Protein AF-A0A3C0AK21-F1 (afdb_monomer_lite)

Radius of gyration: 21.4 Å; chains: 1; bounding box: 44×41×52 Å

Foldseek 3Di:
DVCVVVVHDPLVVVLVVVLPDDLVPDPDDPVSNVSSLVVQLVVLVVVCVVPVDVVSVVSNCVSCVVVVPPDPVVVVVVVVVVVVVVVVVCVVPDDPDDDPVRVVVVVVVVVVVVVVVD

Structure (mmCIF, N/CA/C/O backbone):
data_AF-A0A3C0AK21-F1
#
_entry.id   AF-A0A3C0AK21-F1
#
loop_
_atom_site.group_PDB
_atom_site.id
_at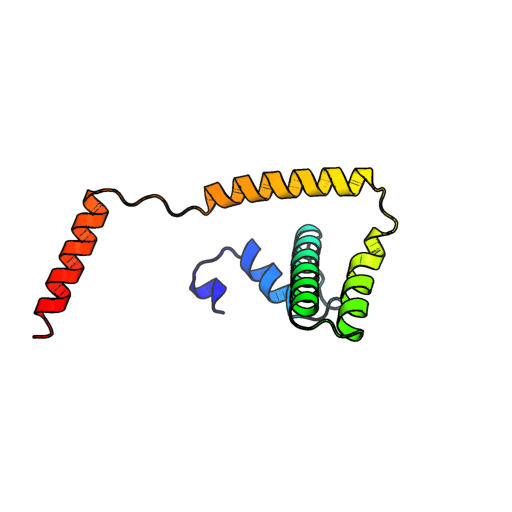om_site.type_symbol
_atom_site.label_atom_id
_atom_site.label_alt_id
_atom_site.label_comp_id
_atom_site.label_asym_id
_atom_site.label_entity_id
_atom_site.label_seq_id
_atom_site.pdbx_PDB_ins_code
_atom_site.Cartn_x
_atom_site.Cartn_y
_atom_site.Cartn_z
_atom_site.occupancy
_atom_site.B_iso_or_equiv
_atom_site.auth_seq_id
_atom_site.auth_comp_id
_atom_site.auth_asym_id
_atom_site.auth_atom_id
_atom_site.pdbx_PDB_model_num
ATOM 1 N N . ALA A 1 1 ? -18.635 -4.485 -1.452 1.00 62.31 1 ALA A N 1
ATOM 2 C CA . ALA A 1 1 ? -19.582 -5.270 -0.635 1.00 62.31 1 ALA A CA 1
ATOM 3 C C . ALA A 1 1 ? -19.053 -5.486 0.786 1.00 62.31 1 ALA A C 1
ATOM 5 O O . ALA A 1 1 ? -19.490 -4.758 1.662 1.00 62.31 1 ALA A O 1
ATOM 6 N N . VAL A 1 2 ? -18.068 -6.369 1.019 1.00 73.19 2 VAL A N 1
ATOM 7 C CA . VAL A 1 2 ? -17.603 -6.727 2.384 1.00 73.19 2 VAL A CA 1
ATOM 8 C C . VAL A 1 2 ? -17.038 -5.541 3.185 1.00 73.19 2 VAL A C 1
ATOM 10 O O . VAL A 1 2 ? -17.491 -5.271 4.292 1.00 73.19 2 VAL A O 1
ATOM 13 N N . LEU A 1 3 ? -16.118 -4.756 2.613 1.00 72.12 3 LEU A N 1
ATOM 14 C CA . LEU A 1 3 ? -15.539 -3.600 3.321 1.00 72.12 3 LEU A CA 1
ATOM 15 C C . LEU A 1 3 ? -16.582 -2.526 3.677 1.00 72.12 3 LEU A C 1
ATOM 17 O O . LEU A 1 3 ? -16.489 -1.887 4.719 1.00 72.12 3 LEU A O 1
ATOM 21 N N . GLN A 1 4 ? -17.607 -2.361 2.836 1.00 71.19 4 GLN A N 1
ATOM 22 C CA . GLN A 1 4 ? -18.714 -1.439 3.106 1.00 71.19 4 GLN A CA 1
ATOM 23 C C . GLN A 1 4 ? -19.610 -1.962 4.230 1.00 71.19 4 GLN A C 1
ATOM 25 O O . GLN A 1 4 ? -20.013 -1.182 5.084 1.00 71.19 4 GLN A O 1
ATOM 30 N N . SER A 1 5 ? -19.884 -3.273 4.270 1.00 74.56 5 SER A N 1
ATOM 31 C CA . SER A 1 5 ? -20.643 -3.876 5.374 1.00 74.56 5 SER A CA 1
ATOM 32 C C . SER A 1 5 ? -19.904 -3.827 6.711 1.00 74.56 5 SER A C 1
ATOM 34 O O . SER A 1 5 ? -20.544 -3.838 7.753 1.00 74.56 5 SER A O 1
ATOM 36 N N . TRP A 1 6 ? -18.572 -3.731 6.695 1.00 79.75 6 TRP A N 1
ATOM 37 C CA . TRP A 1 6 ? -17.750 -3.539 7.895 1.00 79.75 6 TRP A CA 1
ATOM 38 C C . TRP A 1 6 ? -17.586 -2.065 8.293 1.00 79.75 6 TRP A C 1
ATOM 40 O O . TRP A 1 6 ? -16.832 -1.757 9.209 1.00 79.75 6 TRP A O 1
ATOM 50 N N . GLY A 1 7 ? -18.273 -1.144 7.609 1.00 77.12 7 GLY A N 1
ATOM 51 C CA . GLY A 1 7 ? -18.273 0.276 7.958 1.00 77.12 7 GLY A CA 1
ATOM 52 C C . GLY A 1 7 ? -16.998 1.031 7.579 1.00 77.12 7 GLY A C 1
ATOM 53 O O . GLY A 1 7 ? -16.789 2.138 8.072 1.00 77.12 7 GLY A O 1
ATOM 54 N N . PHE A 1 8 ? -16.146 0.485 6.702 1.00 75.12 8 PHE A N 1
ATOM 55 C CA . PHE A 1 8 ? -14.953 1.213 6.266 1.00 75.12 8 PHE A CA 1
ATOM 56 C C . PHE A 1 8 ? -15.329 2.477 5.479 1.00 75.12 8 PHE A C 1
ATOM 58 O O . PHE A 1 8 ? -16.243 2.446 4.644 1.00 75.12 8 PHE A O 1
ATOM 65 N N . PRO A 1 9 ? -14.596 3.589 5.681 1.00 77.94 9 PRO A N 1
ATOM 66 C CA . PRO A 1 9 ? -14.850 4.826 4.963 1.00 77.94 9 PRO A CA 1
ATOM 67 C C . PRO A 1 9 ? -14.641 4.640 3.458 1.00 77.94 9 PRO A C 1
ATOM 69 O O . PRO A 1 9 ? -13.784 3.877 3.003 1.00 77.94 9 PRO A O 1
ATOM 72 N N . TYR A 1 10 ? -15.402 5.395 2.664 1.00 79.12 10 TYR A N 1
ATOM 73 C CA . TYR A 1 10 ? -15.354 5.319 1.201 1.00 79.12 10 TYR A CA 1
ATOM 74 C C . TYR A 1 10 ? -13.950 5.581 0.634 1.00 79.12 10 TYR A C 1
ATOM 76 O O . TYR A 1 10 ? -13.557 4.961 -0.353 1.00 79.12 10 TYR A O 1
ATOM 84 N N . SER A 1 11 ? -13.169 6.434 1.302 1.00 74.00 11 SER A N 1
ATOM 85 C CA . SER A 1 11 ? -11.766 6.713 0.978 1.00 74.00 11 SER A CA 1
ATOM 86 C C . SER A 1 11 ? -10.851 5.485 1.046 1.00 74.00 11 SER A C 1
ATOM 88 O O . SER A 1 11 ? -9.800 5.503 0.416 1.00 74.00 11 SER A O 1
ATOM 90 N N . ILE A 1 12 ? -11.243 4.423 1.760 1.00 75.50 12 ILE A N 1
ATOM 91 C CA . ILE A 1 12 ? -10.537 3.132 1.817 1.00 75.50 12 ILE A CA 1
ATOM 92 C C . ILE A 1 12 ? -11.162 2.132 0.839 1.00 75.50 12 ILE A C 1
ATOM 94 O O . ILE A 1 12 ? -10.457 1.447 0.102 1.00 75.50 12 ILE A O 1
ATOM 98 N N . VAL A 1 13 ? -12.494 2.072 0.780 1.00 80.06 13 VAL A N 1
ATOM 99 C CA . VAL A 1 13 ? -13.215 1.119 -0.080 1.00 80.06 13 VAL A CA 1
ATOM 100 C C . VAL A 1 13 ? -12.931 1.359 -1.565 1.00 80.06 13 VAL A C 1
ATOM 102 O O . VAL A 1 13 ? -12.743 0.413 -2.329 1.00 80.06 13 VAL A O 1
ATOM 105 N N . GLN A 1 14 ? -12.925 2.618 -1.993 1.00 82.88 14 GLN A N 1
ATOM 106 C CA . GLN A 1 14 ? -12.862 2.986 -3.404 1.00 82.88 14 GLN A CA 1
ATOM 107 C C . GLN A 1 14 ? -11.503 2.646 -4.059 1.00 82.88 14 GLN A C 1
ATOM 109 O O . GLN A 1 14 ? -11.524 2.039 -5.134 1.00 82.88 14 GLN A O 1
ATOM 114 N N . PRO A 1 15 ? -10.338 2.921 -3.435 1.00 80.81 15 PRO A N 1
ATOM 115 C CA . PRO A 1 15 ? -9.046 2.439 -3.926 1.00 80.81 15 PRO A CA 1
ATOM 116 C C . PRO A 1 15 ? -8.965 0.910 -4.010 1.00 80.81 15 PRO A C 1
ATOM 118 O O . PRO A 1 15 ? -8.484 0.373 -5.007 1.00 80.81 15 PRO A O 1
ATOM 121 N N . VAL A 1 16 ? -9.489 0.194 -3.006 1.00 81.94 16 VAL A N 1
ATOM 122 C CA . VAL A 1 16 ? -9.524 -1.279 -3.010 1.00 81.94 16 VAL A CA 1
ATOM 123 C C . VAL A 1 16 ? -10.421 -1.806 -4.128 1.00 81.94 16 VAL A C 1
ATOM 125 O O . VAL A 1 16 ? -10.072 -2.757 -4.808 1.00 81.94 16 VAL A O 1
ATOM 128 N N . TYR A 1 17 ? -11.545 -1.176 -4.429 1.00 82.44 17 TYR A N 1
ATOM 129 C CA . TYR A 1 17 ? -12.315 -1.591 -5.600 1.00 82.44 17 TYR A CA 1
ATOM 130 C C . TYR A 1 17 ? -11.568 -1.313 -6.916 1.00 82.44 17 TYR A C 1
ATOM 132 O O . TYR A 1 17 ? -11.558 -2.136 -7.830 1.00 82.44 17 TYR A O 1
ATOM 140 N N . ALA A 1 18 ? -10.915 -0.155 -7.008 1.00 84.25 18 ALA A N 1
ATOM 141 C CA . ALA A 1 18 ? -10.204 0.268 -8.205 1.00 84.25 18 ALA A CA 1
ATOM 142 C C . ALA A 1 18 ? -8.974 -0.595 -8.534 1.00 84.25 18 ALA A C 1
ATOM 144 O O . ALA A 1 18 ? -8.672 -0.769 -9.714 1.00 84.25 18 ALA A O 1
ATOM 145 N N . HIS A 1 19 ? -8.268 -1.159 -7.546 1.00 83.81 19 HIS A N 1
ATOM 146 C CA . HIS A 1 19 ? -7.043 -1.914 -7.844 1.00 83.81 19 HIS A CA 1
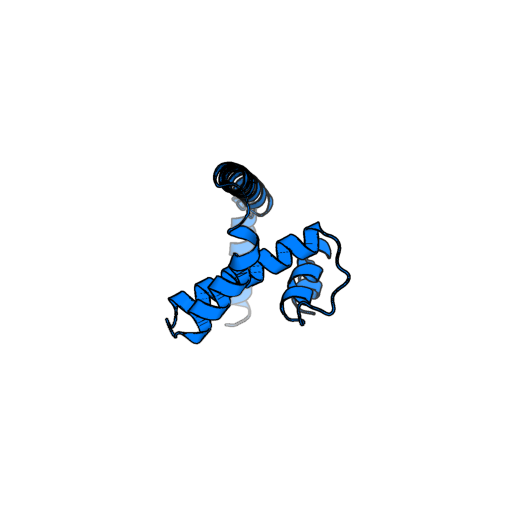ATOM 147 C C . HIS A 1 19 ? -7.277 -3.201 -8.625 1.00 83.81 19 HIS A C 1
ATOM 149 O O . HIS A 1 19 ? -6.436 -3.526 -9.461 1.00 83.81 19 HIS A O 1
ATOM 155 N N . HIS A 1 20 ? -8.437 -3.834 -8.446 1.00 81.81 20 HIS A N 1
ATOM 156 C CA . HIS A 1 20 ? -8.849 -5.035 -9.172 1.00 81.81 20 HIS A CA 1
ATOM 157 C C . HIS A 1 20 ? -9.366 -4.768 -10.598 1.00 81.81 20 HIS A C 1
ATOM 159 O O . HIS A 1 20 ? -9.650 -5.714 -11.327 1.00 81.81 20 HIS A O 1
ATOM 165 N N . ARG A 1 21 ? -9.541 -3.503 -11.005 1.00 80.25 21 ARG A N 1
ATOM 166 C CA . ARG A 1 21 ? -10.025 -3.126 -12.348 1.00 80.25 21 ARG A CA 1
ATOM 167 C C . ARG A 1 21 ? -8.873 -2.700 -13.252 1.00 80.25 21 ARG A C 1
ATOM 169 O O . ARG A 1 21 ? -7.855 -2.235 -12.758 1.00 80.25 21 ARG A O 1
ATOM 176 N N . ASP A 1 22 ? -9.020 -2.791 -14.570 1.00 67.50 22 ASP A N 1
ATOM 177 C CA . ASP A 1 22 ? -7.938 -2.420 -15.490 1.00 67.50 22 ASP A CA 1
ATOM 178 C C . ASP A 1 22 ? -7.486 -0.956 -15.344 1.00 67.50 22 ASP A C 1
ATOM 180 O O . ASP A 1 22 ? -8.279 -0.033 -15.154 1.00 67.50 22 ASP A O 1
ATOM 184 N N . ALA A 1 23 ? -6.166 -0.744 -15.416 1.00 62.22 23 ALA A N 1
ATOM 185 C CA . ALA A 1 23 ? -5.512 0.538 -15.131 1.00 62.22 23 ALA A CA 1
ATOM 186 C C . ALA A 1 23 ? -5.928 1.684 -16.068 1.00 62.22 23 ALA A C 1
ATOM 188 O O . ALA A 1 23 ? -5.821 2.846 -15.683 1.00 62.22 23 ALA A O 1
ATOM 189 N N . ASN A 1 24 ? -6.397 1.351 -17.271 1.00 60.81 24 ASN A N 1
ATOM 190 C CA . ASN A 1 24 ? -6.704 2.311 -18.330 1.00 60.81 24 ASN A CA 1
ATOM 191 C C . ASN A 1 24 ? -8.116 2.907 -18.228 1.00 60.81 24 ASN A C 1
ATOM 193 O O . ASN A 1 24 ? -8.435 3.820 -18.979 1.00 60.81 24 ASN A O 1
ATOM 197 N N . ASP A 1 25 ? -8.950 2.412 -17.308 1.00 60.25 25 ASP A N 1
ATOM 198 C CA . ASP A 1 25 ? -10.407 2.608 -17.358 1.00 60.25 25 ASP A CA 1
ATOM 199 C C . ASP A 1 25 ? -10.961 3.425 -16.175 1.00 60.25 25 ASP A C 1
ATOM 201 O O . ASP A 1 25 ? -12.139 3.364 -15.816 1.00 60.25 25 ASP A O 1
ATOM 205 N N . LEU A 1 26 ? -10.086 4.169 -15.498 1.00 64.50 26 LEU A N 1
ATOM 206 C CA . LEU A 1 26 ? -10.360 4.730 -14.181 1.00 64.50 26 LEU A CA 1
ATOM 207 C C . LEU A 1 26 ? -9.971 6.214 -14.106 1.00 64.50 26 LEU A C 1
ATOM 209 O O . LEU A 1 26 ? -8.843 6.567 -13.767 1.00 64.50 26 LEU A O 1
ATOM 213 N N . ASN A 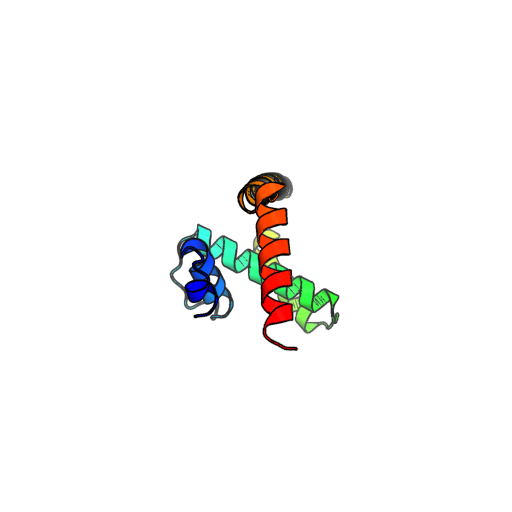1 27 ? -10.951 7.094 -14.351 1.00 75.94 27 ASN A N 1
ATOM 214 C CA . ASN A 1 27 ? -10.873 8.532 -14.053 1.00 75.94 27 ASN A CA 1
ATOM 215 C C . ASN A 1 27 ? -10.913 8.768 -12.534 1.00 75.94 27 ASN A C 1
ATOM 217 O O . ASN A 1 27 ? -11.937 9.151 -11.967 1.00 75.94 27 ASN A O 1
ATOM 221 N N . LEU A 1 28 ? -9.803 8.484 -11.857 1.00 77.38 28 LEU A N 1
ATOM 222 C CA . LEU A 1 28 ? -9.684 8.603 -10.404 1.00 77.38 28 LEU A CA 1
ATOM 223 C C . LEU A 1 28 ? -8.977 9.893 -9.989 1.00 77.38 28 LEU A C 1
ATOM 225 O O . LEU A 1 28 ? -8.106 10.366 -10.718 1.00 77.38 28 LEU A O 1
ATOM 229 N N . PRO A 1 29 ? -9.264 10.429 -8.791 1.00 81.50 29 PRO A N 1
ATOM 230 C CA . PRO A 1 29 ? -8.446 11.482 -8.197 1.00 81.50 29 PRO A CA 1
ATOM 231 C C . PRO A 1 29 ? -6.972 11.060 -8.083 1.00 81.50 29 PRO A C 1
ATOM 233 O O . PRO A 1 29 ? -6.682 9.898 -7.800 1.00 81.50 29 PRO A O 1
ATOM 236 N N . ILE A 1 30 ? -6.037 12.003 -8.242 1.00 78.06 30 ILE A N 1
ATOM 237 C CA . ILE A 1 30 ? -4.580 11.744 -8.268 1.00 78.06 30 ILE A CA 1
ATOM 238 C C . ILE A 1 30 ? -4.108 10.945 -7.039 1.00 78.06 30 ILE A C 1
ATOM 240 O O . ILE A 1 30 ? -3.355 9.983 -7.177 1.00 78.06 30 ILE A O 1
ATOM 244 N N . MET A 1 31 ? -4.593 11.292 -5.843 1.00 74.81 31 MET A N 1
ATOM 245 C CA . MET A 1 31 ? -4.265 10.569 -4.604 1.00 74.81 31 MET A CA 1
ATOM 246 C C . MET A 1 31 ? -4.716 9.104 -4.643 1.00 74.81 31 MET A C 1
ATOM 248 O O . MET A 1 31 ? -3.952 8.207 -4.292 1.00 74.81 31 MET A O 1
ATOM 252 N N . THR A 1 32 ? -5.930 8.845 -5.132 1.00 79.19 32 THR A N 1
ATOM 253 C CA . THR A 1 32 ? -6.447 7.485 -5.310 1.00 79.19 32 THR A CA 1
ATOM 254 C C . THR A 1 32 ? -5.613 6.710 -6.326 1.00 79.19 32 THR A C 1
ATOM 256 O O . THR A 1 32 ? -5.313 5.541 -6.097 1.00 79.19 32 THR A O 1
ATOM 259 N N . GLN A 1 33 ? -5.207 7.343 -7.431 1.00 77.69 33 GLN A N 1
ATOM 260 C CA . GLN A 1 33 ? -4.332 6.702 -8.416 1.00 77.69 33 GLN A CA 1
ATOM 261 C C . GLN A 1 33 ? -3.003 6.276 -7.782 1.00 77.69 33 GLN A C 1
ATOM 263 O O . GLN A 1 33 ? -2.555 5.154 -8.009 1.00 77.69 33 GLN A O 1
ATOM 268 N N . GLY A 1 34 ? -2.403 7.142 -6.958 1.00 76.25 34 GLY A N 1
ATOM 269 C CA . GLY A 1 34 ? -1.186 6.831 -6.208 1.00 76.25 34 GLY A CA 1
ATOM 270 C C . GLY A 1 34 ? -1.365 5.625 -5.284 1.00 76.25 34 GLY A C 1
ATOM 271 O O . GLY A 1 34 ? -0.582 4.681 -5.349 1.00 76.25 34 GLY A O 1
ATOM 272 N N . LEU A 1 35 ? -2.440 5.604 -4.494 1.00 80.50 35 LEU A N 1
ATOM 273 C CA . LEU A 1 35 ? -2.742 4.494 -3.587 1.00 80.50 35 LEU A CA 1
ATOM 274 C C . LEU A 1 35 ? -2.979 3.170 -4.336 1.00 80.50 35 LEU A C 1
ATOM 276 O O . LEU A 1 35 ? -2.406 2.147 -3.971 1.00 80.50 35 LEU A O 1
ATOM 280 N N . VAL A 1 36 ? -3.752 3.189 -5.426 1.00 83.69 36 VAL A N 1
ATOM 281 C CA . VAL A 1 36 ? -3.986 2.007 -6.275 1.00 83.69 36 VAL A CA 1
ATOM 282 C C . VAL A 1 36 ? -2.679 1.470 -6.862 1.00 83.69 36 VAL A C 1
ATOM 284 O O . VAL A 1 36 ? -2.470 0.257 -6.895 1.00 83.69 36 VAL A O 1
ATOM 287 N N . ARG A 1 37 ? -1.779 2.358 -7.300 1.00 77.75 37 ARG A N 1
ATOM 288 C CA . ARG A 1 37 ? -0.451 1.973 -7.800 1.00 77.75 37 ARG A CA 1
ATOM 289 C C . ARG A 1 37 ? 0.386 1.306 -6.707 1.00 77.75 37 ARG A C 1
ATOM 291 O O . ARG A 1 37 ? 0.945 0.246 -6.972 1.00 77.75 37 ARG A O 1
ATOM 298 N N . CYS A 1 38 ? 0.425 1.862 -5.493 1.00 79.88 38 CYS A N 1
ATOM 299 C CA . CYS A 1 38 ? 1.146 1.258 -4.365 1.00 79.88 38 CYS A CA 1
ATOM 300 C C . CYS A 1 38 ? 0.656 -0.162 -4.059 1.00 79.88 38 CYS A C 1
ATOM 302 O O . CYS A 1 38 ? 1.474 -1.067 -3.912 1.00 79.88 38 CYS A O 1
ATOM 304 N N . MET A 1 39 ? -0.663 -0.374 -4.020 1.00 82.88 39 MET A N 1
ATOM 305 C CA . MET A 1 39 ? -1.232 -1.701 -3.754 1.00 82.88 39 MET A CA 1
ATOM 306 C C . MET A 1 39 ? -0.840 -2.717 -4.833 1.00 82.88 39 MET A C 1
ATOM 308 O O . MET A 1 39 ? -0.436 -3.825 -4.502 1.00 82.88 39 MET A O 1
ATOM 312 N N . ARG A 1 40 ? -0.851 -2.321 -6.112 1.00 83.00 40 ARG A N 1
ATOM 313 C CA . ARG A 1 40 ? -0.432 -3.192 -7.226 1.00 83.00 40 ARG A CA 1
ATOM 314 C C . ARG A 1 40 ? 1.056 -3.525 -7.215 1.00 83.00 40 ARG A C 1
ATOM 316 O O . ARG A 1 40 ? 1.431 -4.634 -7.576 1.00 83.00 40 ARG A O 1
ATOM 323 N N . VAL A 1 41 ? 1.909 -2.569 -6.843 1.00 79.50 41 VAL A N 1
ATOM 324 C CA . VAL A 1 41 ? 3.353 -2.815 -6.687 1.00 79.50 41 VAL A CA 1
ATOM 325 C C . VAL A 1 41 ? 3.599 -3.795 -5.545 1.00 79.50 41 VAL A C 1
ATOM 327 O O . VAL A 1 41 ? 4.369 -4.735 -5.723 1.00 79.50 41 VAL A O 1
ATOM 330 N N . ALA A 1 42 ? 2.934 -3.603 -4.401 1.00 77.06 42 ALA A N 1
ATOM 331 C CA . ALA A 1 42 ? 3.049 -4.497 -3.252 1.00 77.06 42 ALA A CA 1
ATOM 332 C C . ALA A 1 42 ? 2.572 -5.920 -3.581 1.00 77.06 42 ALA A C 1
ATOM 334 O O . ALA A 1 42 ? 3.272 -6.877 -3.267 1.00 77.06 42 ALA A O 1
ATOM 335 N N . GLU A 1 43 ? 1.434 -6.051 -4.267 1.00 81.56 43 GLU A N 1
ATOM 336 C CA . GLU A 1 43 ? 0.896 -7.331 -4.743 1.00 81.56 43 GLU A CA 1
ATOM 337 C C . GLU A 1 43 ? 1.871 -8.023 -5.704 1.00 81.56 43 GLU A C 1
ATOM 339 O O . GLU A 1 43 ? 2.291 -9.147 -5.446 1.00 81.56 43 GLU A O 1
ATOM 344 N N . ALA A 1 44 ? 2.333 -7.330 -6.751 1.00 74.94 44 ALA A N 1
ATOM 345 C CA . ALA A 1 44 ? 3.279 -7.900 -7.712 1.00 74.94 44 ALA A CA 1
ATOM 346 C C . ALA A 1 44 ? 4.615 -8.305 -7.062 1.00 74.94 44 ALA A C 1
ATOM 348 O O . ALA A 1 44 ? 5.230 -9.295 -7.463 1.00 74.94 44 ALA A O 1
ATOM 349 N N . PHE A 1 45 ? 5.076 -7.550 -6.060 1.00 72.00 45 PHE A N 1
ATOM 350 C CA . PHE A 1 45 ? 6.274 -7.886 -5.296 1.00 72.00 45 PHE A CA 1
ATOM 351 C C . PHE A 1 45 ? 6.060 -9.126 -4.420 1.00 72.00 45 PHE A C 1
ATOM 353 O O . PHE A 1 45 ? 6.888 -10.034 -4.460 1.00 72.00 45 PHE A O 1
ATOM 360 N N . ALA A 1 46 ? 4.943 -9.201 -3.690 1.00 73.00 46 ALA A N 1
ATOM 361 C CA . ALA A 1 46 ? 4.586 -10.367 -2.886 1.00 73.00 46 ALA A CA 1
ATOM 362 C C . ALA A 1 46 ? 4.465 -11.630 -3.755 1.00 73.00 46 ALA A C 1
ATOM 364 O O . ALA A 1 46 ? 5.094 -12.644 -3.462 1.00 73.00 46 ALA A O 1
ATOM 365 N N . GLU A 1 47 ? 3.773 -11.543 -4.896 1.00 74.38 47 GLU A N 1
ATOM 366 C CA . GLU A 1 47 ? 3.671 -12.648 -5.852 1.00 74.38 47 GLU A CA 1
ATOM 367 C C . GLU A 1 47 ? 5.043 -13.083 -6.388 1.00 74.38 47 GLU A C 1
ATOM 369 O O . GLU A 1 47 ? 5.295 -14.276 -6.571 1.00 74.38 47 GLU A O 1
ATOM 374 N N . MET A 1 48 ? 5.947 -12.140 -6.672 1.00 72.50 48 MET A N 1
ATOM 375 C CA . MET A 1 48 ? 7.308 -12.456 -7.111 1.00 72.50 48 MET A CA 1
ATOM 376 C C . MET A 1 48 ? 8.111 -13.171 -6.012 1.00 72.50 48 MET A C 1
ATOM 378 O O . MET A 1 48 ? 8.870 -14.086 -6.329 1.00 72.50 48 MET A O 1
ATOM 382 N N . CYS A 1 49 ? 7.949 -12.773 -4.746 1.00 72.75 49 CYS A N 1
ATOM 383 C CA . CYS A 1 49 ? 8.580 -13.431 -3.602 1.00 72.75 49 CYS A CA 1
ATOM 384 C C . CYS A 1 49 ? 8.066 -14.862 -3.400 1.00 72.75 49 CYS A C 1
ATOM 386 O O . CYS A 1 49 ? 8.872 -15.757 -3.151 1.00 72.75 49 CYS A O 1
ATOM 388 N N . ASP A 1 50 ? 6.759 -15.085 -3.556 1.00 74.44 50 ASP A N 1
ATOM 389 C CA . ASP A 1 50 ? 6.146 -16.402 -3.363 1.00 74.44 50 ASP A CA 1
ATOM 390 C C . ASP A 1 50 ? 6.508 -17.388 -4.481 1.00 74.44 50 ASP A C 1
ATOM 392 O O . ASP A 1 50 ? 6.747 -18.568 -4.219 1.00 74.44 50 ASP A O 1
ATOM 396 N N . GLN A 1 51 ? 6.567 -16.930 -5.741 1.00 68.81 51 GLN A N 1
ATOM 397 C CA . GLN A 1 51 ? 7.105 -17.734 -6.846 1.00 68.81 51 GLN A CA 1
ATOM 398 C C . GLN A 1 51 ? 7.875 -16.850 -7.841 1.00 68.81 51 GLN A C 1
ATOM 400 O O . GLN A 1 51 ? 7.260 -16.134 -8.639 1.00 68.81 51 GLN A O 1
ATOM 405 N N . PRO A 1 52 ? 9.216 -16.922 -7.866 1.00 66.75 52 PRO A N 1
ATOM 406 C CA . PRO A 1 52 ? 10.037 -16.091 -8.737 1.00 66.75 52 PRO A CA 1
ATOM 407 C C . PRO A 1 52 ? 10.033 -16.636 -10.173 1.00 66.75 52 PRO A C 1
ATOM 409 O O . PRO A 1 52 ? 10.949 -17.334 -10.604 1.00 66.75 52 PRO A O 1
ATOM 412 N N . VAL A 1 53 ? 8.979 -16.326 -10.929 1.00 76.50 53 VAL A N 1
ATOM 413 C CA . VAL A 1 53 ? 8.856 -16.634 -12.365 1.00 76.50 53 VAL A CA 1
ATOM 414 C C . VAL A 1 53 ? 9.154 -15.383 -13.211 1.00 76.50 53 VAL A C 1
ATOM 416 O O . VAL A 1 53 ? 8.741 -14.284 -12.825 1.00 76.50 53 VAL A O 1
ATOM 419 N N . PRO A 1 54 ? 9.820 -15.500 -14.381 1.00 73.50 54 PRO A N 1
ATOM 420 C CA . PRO A 1 54 ? 10.256 -14.350 -15.189 1.00 73.50 54 PRO A CA 1
ATOM 421 C C . PRO A 1 54 ? 9.150 -13.345 -15.543 1.00 73.50 54 PRO A C 1
ATOM 423 O O . PRO A 1 54 ? 9.393 -12.142 -15.617 1.00 73.50 54 PRO A O 1
ATOM 426 N N . GLN A 1 55 ? 7.916 -13.820 -15.719 1.00 72.50 55 GLN A N 1
ATOM 427 C CA . GLN A 1 55 ? 6.751 -12.989 -16.021 1.00 72.50 55 GLN A CA 1
ATOM 428 C C . GLN A 1 55 ? 6.405 -12.030 -14.868 1.00 72.50 55 GLN A C 1
ATOM 430 O O . GLN A 1 55 ? 5.988 -10.899 -15.114 1.00 72.50 55 GLN A O 1
ATOM 435 N N . ARG A 1 56 ? 6.619 -12.445 -13.612 1.00 69.56 56 ARG A N 1
ATOM 436 C CA . ARG A 1 56 ? 6.357 -11.613 -12.425 1.00 69.56 56 ARG A CA 1
ATOM 437 C C . ARG A 1 56 ? 7.430 -10.545 -12.244 1.00 69.56 56 ARG 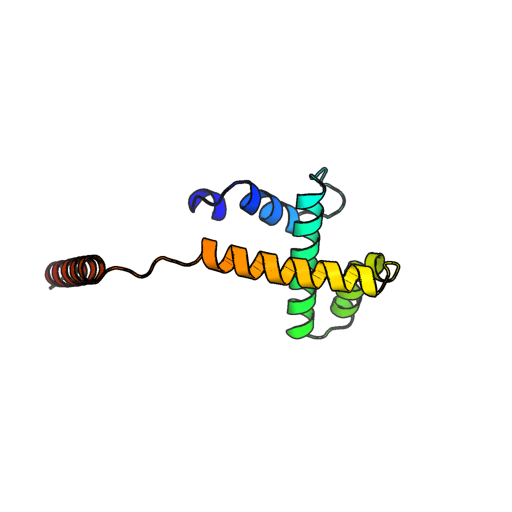A C 1
ATOM 439 O O . ARG A 1 56 ? 7.106 -9.392 -11.981 1.00 69.56 56 ARG A O 1
ATOM 446 N N . ILE A 1 57 ? 8.689 -10.891 -12.519 1.00 71.81 57 ILE A N 1
ATOM 447 C CA . ILE A 1 57 ? 9.799 -9.925 -12.563 1.00 71.81 57 ILE A CA 1
ATOM 448 C C . ILE A 1 57 ? 9.518 -8.842 -13.616 1.00 71.81 57 ILE A C 1
ATOM 450 O O . ILE A 1 57 ? 9.665 -7.650 -13.344 1.00 71.81 57 ILE A O 1
ATOM 454 N N . LEU A 1 58 ? 9.051 -9.238 -14.808 1.00 73.75 58 LEU A N 1
ATOM 455 C CA . LEU A 1 58 ? 8.645 -8.299 -15.857 1.00 73.75 58 LEU A CA 1
ATOM 456 C C . LEU A 1 58 ? 7.535 -7.359 -15.366 1.00 73.75 58 LEU A C 1
ATOM 458 O O . LEU A 1 58 ? 7.604 -6.153 -15.603 1.00 73.75 58 LEU A O 1
ATOM 462 N N . ARG A 1 59 ? 6.532 -7.894 -14.660 1.00 70.94 59 ARG A N 1
ATOM 463 C CA . ARG A 1 59 ? 5.412 -7.108 -14.138 1.00 70.94 59 ARG A CA 1
ATOM 464 C C . ARG A 1 59 ? 5.861 -6.066 -13.115 1.00 70.94 59 ARG A C 1
ATOM 466 O O . ARG A 1 59 ? 5.458 -4.910 -13.225 1.00 70.94 59 ARG A O 1
ATOM 473 N N . VAL A 1 60 ? 6.727 -6.445 -12.175 1.00 71.25 60 VAL A N 1
ATOM 474 C CA . VAL A 1 60 ? 7.329 -5.518 -11.203 1.00 71.25 60 VAL A CA 1
ATOM 475 C C . VAL A 1 60 ? 8.119 -4.422 -11.923 1.00 71.25 60 VAL A C 1
ATOM 477 O O . VAL A 1 60 ? 7.902 -3.239 -11.668 1.00 71.25 60 VAL A O 1
ATOM 480 N N . ASN A 1 61 ? 8.963 -4.782 -12.892 1.00 70.06 61 ASN A N 1
ATOM 481 C CA . ASN A 1 61 ? 9.754 -3.808 -13.651 1.00 70.06 61 ASN A CA 1
ATOM 482 C C . ASN A 1 61 ? 8.887 -2.835 -14.466 1.00 70.06 61 ASN A C 1
ATOM 484 O O . ASN A 1 61 ? 9.207 -1.653 -14.539 1.00 70.06 61 ASN A O 1
ATOM 488 N N . GLN A 1 62 ? 7.773 -3.294 -15.044 1.00 75.69 62 GLN A N 1
ATOM 489 C CA . GLN A 1 62 ? 6.816 -2.419 -15.733 1.00 75.69 62 GLN A CA 1
ATOM 490 C C . GLN A 1 62 ? 6.170 -1.408 -14.782 1.00 75.69 62 GLN A C 1
ATOM 492 O O . GLN A 1 62 ? 6.006 -0.249 -15.149 1.00 75.69 62 GLN A O 1
ATOM 497 N N . LEU A 1 63 ? 5.822 -1.829 -13.563 1.00 70.25 63 LEU A N 1
ATOM 498 C CA . LEU A 1 63 ? 5.240 -0.936 -12.557 1.00 70.25 63 LEU A CA 1
ATOM 499 C C . LEU A 1 63 ? 6.255 0.097 -12.043 1.00 70.25 63 LEU A C 1
ATOM 501 O O . LEU A 1 63 ? 5.878 1.218 -11.708 1.00 70.25 63 LEU A O 1
ATOM 505 N N . LEU A 1 64 ? 7.541 -0.261 -12.008 1.00 68.94 64 LEU A N 1
ATOM 506 C CA . LEU A 1 64 ? 8.628 0.619 -11.571 1.00 68.94 64 LEU A CA 1
ATOM 507 C C . LEU A 1 64 ? 9.198 1.502 -12.693 1.00 68.94 64 LEU A C 1
ATOM 509 O O . LEU A 1 64 ? 9.909 2.463 -12.398 1.00 68.94 64 LEU A O 1
ATOM 513 N N . ALA A 1 65 ? 8.868 1.224 -13.958 1.00 72.06 65 ALA A N 1
ATOM 514 C CA . ALA A 1 65 ? 9.460 1.875 -15.127 1.00 72.06 65 ALA A CA 1
ATOM 515 C C . ALA A 1 65 ? 9.350 3.412 -15.104 1.00 72.06 65 ALA A C 1
ATOM 517 O O . ALA A 1 65 ? 10.301 4.107 -15.462 1.00 72.06 65 ALA A O 1
ATOM 518 N N . GLU A 1 66 ? 8.223 3.944 -14.622 1.00 61.72 66 GLU A N 1
ATOM 519 C CA . GLU A 1 66 ? 7.967 5.390 -14.508 1.00 61.72 66 GLU A CA 1
ATOM 520 C C . GLU A 1 66 ? 8.833 6.082 -13.436 1.00 61.72 66 GLU A C 1
ATOM 522 O O . GLU A 1 66 ? 9.008 7.300 -13.464 1.00 61.72 66 GLU A O 1
ATOM 527 N N . TYR A 1 67 ? 9.393 5.323 -12.491 1.00 61.25 67 TYR A N 1
ATOM 528 C CA . TYR A 1 67 ? 10.169 5.850 -11.366 1.00 61.25 67 TYR A CA 1
ATOM 529 C C . TYR A 1 67 ? 11.676 5.833 -11.613 1.00 61.25 67 TYR A C 1
ATOM 531 O O . TYR A 1 67 ? 12.397 6.557 -10.930 1.00 61.25 67 TYR A O 1
ATOM 539 N N . TYR A 1 68 ? 12.162 5.095 -12.618 1.00 59.66 68 TYR A N 1
ATOM 540 C CA . TYR A 1 68 ? 13.584 5.113 -12.984 1.00 59.66 68 TYR A CA 1
ATOM 541 C C . TYR A 1 68 ? 14.074 6.496 -13.435 1.00 59.66 68 TYR A C 1
ATOM 543 O O . TYR A 1 68 ? 15.273 6.757 -13.394 1.00 59.66 68 TYR A O 1
ATOM 551 N N . GLN A 1 69 ? 13.161 7.383 -13.843 1.00 55.91 69 GLN A N 1
ATOM 552 C CA . GLN A 1 69 ? 13.478 8.755 -14.246 1.00 55.91 69 GLN A CA 1
ATOM 553 C C . GLN A 1 69 ? 13.386 9.782 -13.105 1.00 55.91 69 GLN A C 1
ATOM 555 O O . GLN A 1 69 ? 13.810 10.920 -13.294 1.00 55.91 69 GLN A O 1
ATOM 560 N N . LYS A 1 70 ? 12.856 9.419 -11.926 1.00 57.44 70 LYS A N 1
ATOM 561 C CA . LYS A 1 70 ? 12.774 10.335 -10.777 1.00 57.44 70 LYS A CA 1
ATOM 562 C C . LYS A 1 70 ? 14.070 10.315 -9.972 1.00 57.44 70 LYS A C 1
ATOM 564 O O . LYS A 1 70 ? 14.680 9.266 -9.773 1.00 57.44 70 LYS A O 1
ATOM 569 N N . GLY A 1 71 ? 14.505 11.489 -9.515 1.00 62.28 71 GLY A N 1
ATOM 570 C CA . GLY A 1 71 ? 15.773 11.645 -8.810 1.00 62.28 71 GLY A CA 1
ATOM 571 C C . GLY A 1 71 ? 15.834 10.796 -7.537 1.00 62.28 71 GLY A C 1
ATOM 572 O O . GLY A 1 71 ? 14.879 10.729 -6.766 1.00 62.28 71 GLY A O 1
ATOM 573 N N . ARG A 1 72 ? 16.994 10.177 -7.286 1.00 57.66 72 ARG A N 1
ATOM 574 C CA . ARG A 1 72 ? 17.246 9.304 -6.121 1.00 57.66 72 ARG A CA 1
ATOM 575 C C . ARG A 1 72 ? 16.904 9.973 -4.778 1.00 57.66 72 ARG A C 1
ATOM 577 O O . ARG A 1 72 ? 16.431 9.295 -3.874 1.00 57.66 72 ARG A O 1
ATOM 584 N N . MET A 1 73 ? 17.121 11.289 -4.668 1.00 57.84 73 MET A N 1
ATOM 585 C CA . MET A 1 73 ? 16.810 12.076 -3.465 1.00 57.84 73 MET A CA 1
ATOM 586 C C . MET A 1 73 ? 15.308 12.336 -3.287 1.00 57.84 73 MET A C 1
ATOM 588 O O . MET A 1 73 ? 14.810 12.224 -2.173 1.00 57.84 73 MET A O 1
ATOM 592 N N . GLU A 1 74 ? 14.572 12.616 -4.366 1.00 65.50 74 GLU A N 1
ATOM 593 C CA . GLU A 1 74 ? 13.120 12.852 -4.303 1.00 65.50 74 GLU A CA 1
ATOM 594 C C . GLU A 1 74 ? 12.372 11.581 -3.892 1.00 65.50 74 GLU A C 1
ATOM 596 O O . GLU A 1 74 ? 11.431 11.630 -3.106 1.00 65.50 74 GLU A O 1
ATOM 601 N N . ALA A 1 75 ? 12.820 10.419 -4.377 1.00 64.44 75 ALA A N 1
ATOM 602 C CA . ALA A 1 75 ? 12.256 9.139 -3.966 1.00 64.44 75 ALA A CA 1
ATOM 603 C C . ALA A 1 75 ? 12.499 8.860 -2.472 1.00 64.44 75 ALA A C 1
ATOM 605 O O . ALA A 1 75 ? 11.592 8.402 -1.781 1.00 64.44 75 ALA A O 1
ATOM 606 N N . GLN A 1 76 ? 13.702 9.151 -1.967 1.00 65.38 76 GLN A N 1
ATOM 607 C CA . GLN A 1 76 ? 14.068 8.905 -0.570 1.00 65.38 76 GLN A CA 1
ATOM 608 C C . GLN A 1 76 ? 13.215 9.723 0.412 1.00 65.38 76 GLN A C 1
ATOM 610 O O . GLN A 1 76 ? 12.722 9.166 1.391 1.00 65.38 76 GLN A O 1
ATOM 615 N N . ASP A 1 77 ? 13.012 11.011 0.140 1.00 68.62 77 ASP A N 1
ATOM 616 C CA . ASP A 1 77 ? 12.208 11.898 0.993 1.00 68.62 77 ASP A CA 1
ATOM 617 C C . ASP A 1 77 ? 10.726 11.484 1.026 1.00 68.62 77 ASP A C 1
ATOM 619 O O . ASP A 1 77 ? 10.092 11.403 2.084 1.00 68.62 77 ASP A O 1
ATOM 623 N N . VAL A 1 78 ? 10.194 11.088 -0.135 1.00 66.38 78 VAL A N 1
ATOM 624 C CA . VAL A 1 78 ? 8.843 10.522 -0.250 1.00 66.38 78 VAL A CA 1
ATOM 625 C C . VAL A 1 78 ? 8.710 9.227 0.560 1.00 66.38 78 VAL A C 1
ATOM 627 O O . VAL A 1 78 ? 7.698 9.039 1.237 1.00 66.38 78 VAL A O 1
ATOM 630 N N . PHE A 1 79 ? 9.721 8.349 0.549 1.00 65.50 79 PHE A N 1
ATOM 631 C CA . PHE A 1 79 ? 9.706 7.122 1.354 1.00 65.50 79 PHE A CA 1
ATOM 632 C C . PHE A 1 79 ? 9.727 7.403 2.858 1.00 65.50 79 PHE A C 1
ATOM 634 O O . PHE A 1 79 ? 8.952 6.793 3.595 1.00 65.50 79 PHE A O 1
ATOM 641 N N . LEU A 1 80 ? 10.565 8.334 3.321 1.00 71.00 80 LEU A N 1
ATOM 642 C CA . LEU A 1 80 ? 10.612 8.713 4.737 1.00 71.00 80 LEU A CA 1
ATOM 643 C C . LEU A 1 80 ? 9.275 9.304 5.201 1.00 71.00 80 LEU A C 1
ATOM 645 O O . LEU A 1 80 ? 8.748 8.897 6.237 1.00 71.00 80 LEU A O 1
ATOM 649 N N . THR A 1 81 ? 8.679 10.170 4.382 1.00 71.00 81 THR A N 1
ATOM 650 C CA . THR A 1 81 ? 7.350 10.740 4.640 1.00 71.00 81 THR A CA 1
ATOM 651 C C . THR A 1 81 ? 6.280 9.649 4.717 1.00 71.00 81 THR A C 1
ATOM 653 O O . THR A 1 81 ? 5.432 9.660 5.610 1.00 71.00 81 THR A O 1
ATOM 656 N N . ALA A 1 82 ? 6.314 8.668 3.811 1.00 69.12 82 ALA A N 1
ATOM 657 C CA . ALA A 1 82 ? 5.369 7.554 3.817 1.00 69.12 82 ALA A CA 1
ATOM 658 C C . ALA A 1 82 ? 5.496 6.681 5.079 1.00 69.12 82 ALA A C 1
ATOM 660 O O . ALA A 1 82 ? 4.476 6.280 5.645 1.00 69.12 82 ALA A O 1
ATOM 661 N N . ILE A 1 83 ? 6.721 6.425 5.552 1.00 70.38 83 ILE A N 1
ATOM 662 C CA . ILE A 1 83 ? 6.973 5.695 6.806 1.00 70.38 83 ILE A CA 1
ATOM 663 C C . ILE A 1 83 ? 6.382 6.460 7.993 1.00 70.38 83 ILE A C 1
ATOM 665 O O . ILE A 1 83 ? 5.642 5.885 8.790 1.00 70.38 83 ILE A O 1
ATOM 669 N N . GLU A 1 84 ? 6.648 7.763 8.090 1.00 77.88 84 GLU A N 1
ATOM 670 C CA . GLU A 1 84 ? 6.126 8.598 9.174 1.00 77.88 84 GLU A CA 1
ATOM 671 C C . GLU A 1 84 ? 4.589 8.594 9.203 1.00 77.88 84 GLU A C 1
ATOM 673 O O . GLU A 1 84 ? 3.975 8.380 10.251 1.00 77.88 84 GLU A O 1
ATOM 678 N N . LYS A 1 85 ? 3.954 8.758 8.036 1.00 69.19 85 LYS A N 1
ATOM 679 C CA . LYS A 1 85 ? 2.491 8.725 7.905 1.00 69.19 85 LYS A CA 1
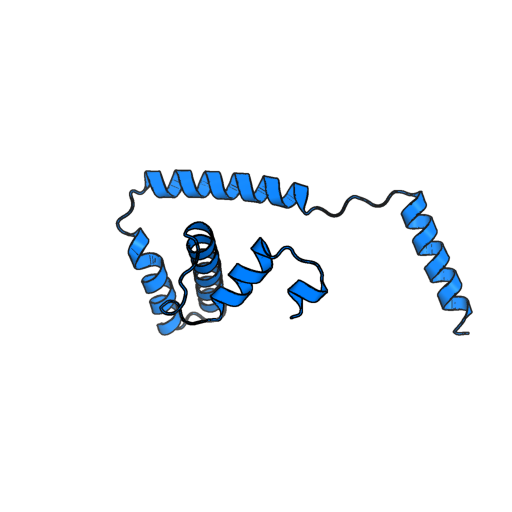ATOM 680 C C . LYS A 1 85 ? 1.907 7.360 8.246 1.00 69.19 85 LYS A C 1
ATOM 682 O O . LYS A 1 85 ? 0.845 7.296 8.861 1.00 69.19 85 LYS A O 1
ATOM 687 N N . THR A 1 86 ? 2.603 6.283 7.897 1.00 67.44 86 THR A N 1
ATOM 688 C CA . THR A 1 86 ? 2.192 4.922 8.259 1.00 67.44 86 THR A CA 1
ATOM 689 C C . THR A 1 86 ? 2.229 4.731 9.773 1.00 67.44 86 THR A C 1
ATOM 691 O O . THR A 1 86 ? 1.261 4.234 10.336 1.00 67.44 86 THR A O 1
ATOM 694 N N . ASN A 1 87 ? 3.273 5.207 10.457 1.00 71.69 87 ASN A N 1
ATOM 695 C CA . ASN A 1 87 ? 3.349 5.143 11.920 1.00 71.69 87 ASN A CA 1
ATOM 696 C C . ASN A 1 87 ? 2.220 5.941 12.593 1.00 71.69 87 ASN A C 1
ATOM 698 O O . ASN A 1 87 ? 1.588 5.445 13.522 1.00 71.69 87 ASN A O 1
ATOM 702 N N . GLN A 1 88 ? 1.914 7.142 12.088 1.00 73.94 88 GLN A N 1
ATOM 703 C CA . GLN A 1 88 ? 0.783 7.948 12.569 1.00 73.94 88 GLN A CA 1
ATOM 704 C C . GLN A 1 88 ? -0.552 7.208 12.390 1.00 73.94 88 GLN A C 1
ATOM 706 O O . GLN A 1 88 ? -1.382 7.192 13.295 1.00 73.94 88 GLN A O 1
ATOM 711 N N . MET A 1 89 ? -0.752 6.563 11.238 1.00 69.62 89 MET A N 1
ATOM 712 C CA . MET A 1 89 ? -1.967 5.802 10.952 1.00 69.62 89 MET A CA 1
ATOM 713 C C . MET A 1 89 ? -2.093 4.548 11.826 1.00 69.62 89 MET A C 1
ATOM 715 O O . MET A 1 89 ? -3.193 4.228 12.266 1.00 69.62 89 MET A O 1
ATOM 719 N N . THR A 1 90 ? -0.984 3.861 12.110 1.00 70.88 90 THR A N 1
ATOM 720 C CA . THR A 1 90 ? -0.959 2.698 13.009 1.00 70.88 90 THR A CA 1
ATOM 721 C C . THR A 1 90 ? -1.461 3.058 14.403 1.00 70.88 90 THR A C 1
ATOM 723 O O . THR A 1 90 ? -2.264 2.316 14.957 1.00 70.88 90 THR A O 1
ATOM 726 N N . GLU A 1 91 ? -1.061 4.209 14.947 1.00 71.69 91 GLU A N 1
ATOM 727 C CA . GLU A 1 91 ? -1.571 4.674 16.243 1.00 71.69 91 GLU A CA 1
ATOM 728 C C . GLU A 1 91 ? -3.067 5.015 16.190 1.00 71.69 91 GLU A C 1
ATOM 730 O O . GLU A 1 91 ? -3.803 4.682 17.114 1.00 71.69 91 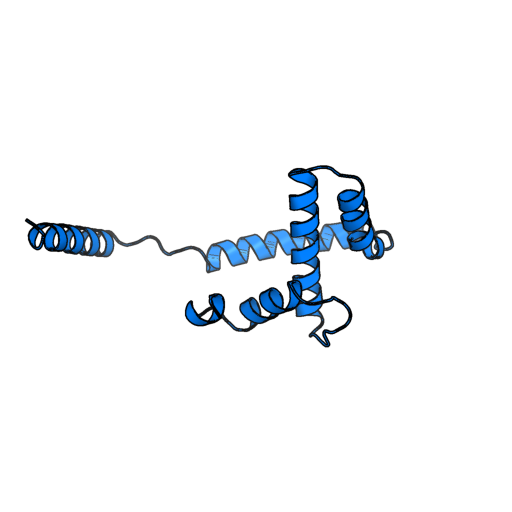GLU A O 1
ATOM 735 N N . ILE A 1 92 ? -3.547 5.609 15.092 1.00 73.81 92 ILE A N 1
ATOM 736 C CA . ILE A 1 92 ? -4.977 5.921 14.903 1.00 73.81 92 ILE A CA 1
ATOM 737 C C . ILE A 1 92 ? -5.829 4.648 14.808 1.00 73.81 92 ILE A C 1
ATOM 739 O O . ILE A 1 92 ? -6.942 4.607 15.327 1.00 73.81 92 ILE A O 1
ATOM 743 N N . LEU A 1 93 ? -5.330 3.622 14.117 1.00 68.06 93 LEU A N 1
ATOM 744 C CA . LEU A 1 93 ? -6.042 2.361 13.895 1.00 68.06 93 LEU A CA 1
ATOM 745 C C . LEU A 1 93 ? -5.853 1.353 15.035 1.00 68.06 93 LEU A C 1
ATOM 747 O O . LEU A 1 93 ? -6.447 0.272 15.001 1.00 68.06 93 LEU A O 1
ATOM 751 N N . ARG A 1 94 ? -5.026 1.675 16.033 1.00 74.25 94 ARG A N 1
ATOM 752 C CA . ARG A 1 94 ? -4.773 0.802 17.173 1.00 74.25 94 ARG A CA 1
ATOM 753 C C . ARG A 1 94 ? -6.063 0.602 17.959 1.00 74.25 94 ARG A C 1
ATOM 755 O O . ARG A 1 94 ? -6.701 1.561 18.386 1.00 74.25 94 ARG A O 1
ATOM 762 N N . THR A 1 95 ? -6.431 -0.656 18.191 1.00 70.75 95 THR A N 1
ATOM 763 C CA . THR A 1 95 ? -7.529 -0.978 19.104 1.00 70.75 95 THR A CA 1
ATOM 764 C C . THR A 1 95 ? -7.165 -0.467 20.501 1.00 70.75 95 THR A C 1
ATOM 766 O O . THR A 1 95 ? -6.090 -0.825 21.000 1.00 70.75 95 THR A O 1
ATOM 769 N N . PRO A 1 96 ? -8.010 0.369 21.132 1.00 72.44 96 PRO A N 1
ATOM 770 C CA . PRO A 1 96 ? -7.776 0.803 22.500 1.00 72.44 96 PRO A CA 1
ATOM 771 C C . PRO A 1 96 ? -7.637 -0.423 23.408 1.00 72.44 96 PRO A C 1
ATOM 773 O O . PRO A 1 96 ? -8.376 -1.395 23.223 1.00 72.44 96 PRO A O 1
ATOM 776 N N . PRO A 1 97 ? -6.699 -0.421 24.369 1.00 74.19 97 PRO A N 1
ATOM 777 C CA . PRO A 1 97 ? -6.662 -1.480 25.362 1.00 74.19 97 PRO A CA 1
ATOM 778 C C . PRO A 1 97 ? -7.986 -1.479 26.132 1.00 74.19 97 PRO A C 1
ATOM 780 O O . PRO A 1 97 ? -8.438 -0.424 26.577 1.00 74.19 97 PRO A O 1
ATOM 783 N N . LEU A 1 98 ? -8.594 -2.657 26.273 1.00 77.56 98 LEU A N 1
ATOM 784 C CA . LEU A 1 98 ? -9.778 -2.831 27.109 1.00 77.56 98 LEU A CA 1
ATOM 785 C C . LEU A 1 98 ? -9.409 -2.528 28.563 1.00 77.56 98 LEU A C 1
ATOM 787 O O . LEU A 1 98 ? -8.357 -2.955 29.051 1.00 77.56 98 LEU A O 1
ATOM 791 N N . SER A 1 99 ? -10.273 -1.792 29.250 1.00 84.31 99 SER A N 1
ATOM 792 C CA . SER A 1 99 ? -10.183 -1.600 30.695 1.00 84.31 99 SER A CA 1
ATOM 793 C C . SER A 1 99 ? -10.416 -2.922 31.441 1.00 84.31 99 SER A C 1
ATOM 795 O O . SER A 1 99 ? -10.982 -3.873 30.895 1.00 84.31 99 SER A O 1
ATOM 797 N N . SER A 1 100 ? -9.977 -2.993 32.705 1.00 82.69 100 SER A N 1
ATOM 798 C CA . SER A 1 100 ? -10.219 -4.168 33.561 1.00 82.69 100 SER A CA 1
ATOM 799 C C . SER A 1 100 ? -11.713 -4.494 33.650 1.00 82.69 100 SER A C 1
ATOM 801 O O . SER A 1 100 ? -12.094 -5.657 33.562 1.00 82.69 100 SER A O 1
ATOM 803 N N . ASP A 1 101 ? -12.549 -3.461 33.731 1.00 83.88 101 ASP A N 1
ATOM 804 C CA . ASP A 1 101 ? -14.002 -3.585 33.850 1.00 83.88 101 ASP A CA 1
ATOM 805 C C . ASP A 1 101 ? -14.633 -4.160 32.566 1.00 83.88 101 ASP A C 1
ATOM 807 O O . ASP A 1 101 ? -15.509 -5.023 32.624 1.00 83.88 101 ASP A O 1
ATOM 811 N N . GLU A 1 102 ? -14.157 -3.739 31.387 1.00 82.62 102 GLU A N 1
ATOM 812 C CA . GLU A 1 102 ? -14.604 -4.286 30.095 1.00 82.62 102 GLU A CA 1
ATOM 813 C C . GLU A 1 102 ? -14.172 -5.747 29.914 1.00 82.62 102 GLU A C 1
ATOM 815 O O . GLU A 1 102 ? -14.940 -6.565 29.405 1.00 82.62 102 GLU A O 1
ATOM 820 N N . LEU A 1 103 ? -12.967 -6.098 30.370 1.00 84.06 103 LEU A N 1
ATOM 821 C CA . LEU A 1 103 ? -12.490 -7.481 30.394 1.00 84.06 103 LEU A CA 1
ATOM 822 C C . LEU A 1 103 ? -13.343 -8.358 31.320 1.00 84.06 103 LEU A C 1
ATOM 824 O O . LEU A 1 103 ? -13.740 -9.453 30.922 1.00 84.06 103 LEU A O 1
ATOM 828 N N . GLU A 1 104 ? -13.667 -7.883 32.523 1.00 83.81 104 GLU A N 1
ATOM 829 C CA . GLU A 1 104 ? -14.527 -8.603 33.470 1.00 83.81 104 GLU A CA 1
ATOM 830 C C . GLU A 1 104 ? -15.953 -8.792 32.939 1.00 83.81 104 GLU A C 1
ATOM 832 O O . GLU A 1 104 ? -16.527 -9.877 33.090 1.00 83.81 104 GLU A O 1
ATOM 837 N N . ALA A 1 105 ? -16.510 -7.788 32.256 1.00 84.31 105 ALA A N 1
ATOM 838 C CA . ALA A 1 105 ? -17.819 -7.884 31.615 1.00 84.31 105 ALA A CA 1
ATOM 839 C C . ALA A 1 105 ? -17.842 -8.949 30.504 1.00 84.31 105 ALA A C 1
ATOM 841 O O . ALA A 1 105 ? -18.767 -9.762 30.447 1.00 84.31 105 ALA A O 1
ATOM 842 N N . ILE A 1 106 ? -16.801 -9.003 29.665 1.00 83.25 106 ILE A N 1
ATOM 843 C CA . ILE A 1 106 ? -16.661 -10.019 28.609 1.00 83.25 106 ILE A CA 1
ATOM 844 C C . ILE A 1 106 ? -16.521 -11.420 29.218 1.00 83.25 106 ILE A C 1
ATOM 846 O O . ILE A 1 106 ? -17.207 -12.351 28.799 1.00 83.25 106 ILE A O 1
ATOM 850 N N . VAL A 1 107 ? -15.672 -11.580 30.239 1.00 84.44 107 VAL A N 1
ATOM 851 C CA . VAL A 1 107 ? -15.492 -12.863 30.943 1.00 84.44 107 VAL A CA 1
ATOM 852 C C . VAL A 1 107 ? -16.801 -13.335 31.579 1.00 84.44 107 VAL A C 1
ATOM 854 O O . VAL A 1 107 ? -17.097 -14.531 31.560 1.00 84.44 107 VAL A O 1
ATOM 857 N N . SER A 1 108 ? -17.596 -12.412 32.120 1.00 80.25 108 SER A N 1
ATOM 858 C CA . SER A 1 108 ? -18.889 -12.726 32.733 1.00 80.25 108 SER A CA 1
ATOM 859 C C . SER A 1 108 ? -19.915 -13.195 31.695 1.00 80.25 108 SER A C 1
ATOM 861 O O . SER A 1 108 ? -20.550 -14.225 31.904 1.00 80.25 108 SER A O 1
ATOM 863 N N . GLN A 1 109 ? -19.999 -12.532 30.535 1.00 80.00 109 GLN A N 1
ATOM 864 C CA . GLN A 1 109 ? -20.884 -12.949 29.435 1.00 80.00 109 GLN A CA 1
ATOM 865 C C . GLN A 1 109 ? -20.524 -14.328 28.864 1.00 80.00 109 GLN A C 1
ATOM 867 O O . GLN A 1 109 ? -21.411 -15.110 28.527 1.00 80.00 109 GLN A O 1
ATOM 872 N N . ILE A 1 110 ? -19.231 -14.656 28.779 1.00 81.19 110 ILE A N 1
ATOM 873 C CA . ILE A 1 110 ? -18.771 -15.971 28.307 1.00 81.19 110 ILE A CA 1
ATOM 874 C C . ILE A 1 110 ? -19.180 -17.073 29.296 1.00 81.19 110 ILE A C 1
ATOM 876 O O . ILE A 1 110 ? -19.699 -18.108 28.885 1.00 81.19 110 ILE A O 1
ATOM 880 N N . LYS A 1 111 ? -19.018 -16.832 30.604 1.00 74.38 111 LYS A N 1
ATOM 881 C CA . LYS A 1 111 ? -19.430 -17.784 31.651 1.00 74.38 111 LYS A CA 1
ATOM 882 C C . LYS A 1 111 ? -20.941 -18.019 31.685 1.00 74.38 111 LYS A C 1
ATOM 884 O O . LYS A 1 111 ? -21.375 -19.130 31.973 1.00 74.38 111 LYS A O 1
ATOM 889 N N . GLU A 1 112 ? -21.741 -16.996 31.399 1.00 71.25 112 GLU A N 1
ATOM 890 C CA . GLU A 1 112 ? -23.200 -17.128 31.306 1.00 71.25 112 GLU A CA 1
ATOM 891 C C . GLU A 1 112 ? -23.639 -17.888 30.044 1.00 71.25 112 GLU A C 1
ATOM 893 O O . GLU A 1 112 ? -24.585 -18.671 30.105 1.00 71.25 112 GLU A O 1
ATOM 898 N N . GLY A 1 113 ? -22.928 -17.728 28.922 1.00 59.50 113 GLY A N 1
ATOM 899 C CA . GLY A 1 113 ? -23.189 -18.467 27.681 1.00 59.50 113 GLY A CA 1
ATOM 900 C C . GLY A 1 113 ? -22.923 -19.974 27.786 1.00 59.50 113 GLY A C 1
ATOM 901 O O . GLY A 1 113 ? -23.709 -20.771 27.271 1.00 59.50 113 GLY A O 1
ATOM 902 N N . ASP A 1 114 ? -21.877 -20.378 28.512 1.00 58.44 114 ASP A N 1
ATOM 903 C CA . ASP A 1 114 ? -21.547 -21.796 28.733 1.00 58.44 114 ASP A CA 1
ATOM 904 C C . ASP A 1 114 ? -22.578 -22.519 29.622 1.00 58.44 114 ASP A C 1
ATOM 906 O O . ASP A 1 114 ? -22.783 -23.727 29.491 1.00 58.44 114 ASP A O 1
ATOM 910 N N . HIS A 1 115 ? -23.292 -21.786 30.482 1.00 53.72 115 HIS A N 1
ATOM 911 C CA . HIS A 1 115 ? -24.353 -22.345 31.326 1.00 53.72 115 HIS A CA 1
ATOM 912 C C . HIS A 1 115 ? -25.673 -22.615 30.588 1.00 53.72 115 HIS A C 1
ATOM 914 O O . HIS A 1 115 ? -26.515 -23.337 31.118 1.00 53.72 115 HIS A O 1
ATOM 920 N N . ILE A 1 116 ? -25.867 -22.076 29.381 1.00 53.94 116 ILE A N 1
ATOM 921 C CA . ILE A 1 116 ? -27.094 -22.267 28.584 1.00 53.94 116 ILE A CA 1
ATOM 922 C C . ILE A 1 116 ? -26.989 -23.512 27.674 1.00 53.94 116 ILE A C 1
ATOM 924 O O . ILE A 1 116 ? -27.994 -23.989 27.146 1.00 53.94 116 ILE A O 1
ATOM 928 N N . HIS A 1 117 ? -25.786 -24.077 27.515 1.00 51.56 117 HIS A N 1
ATOM 929 C CA . HIS A 1 117 ? -25.510 -25.229 26.647 1.00 51.56 117 HIS A CA 1
ATOM 930 C C . HIS A 1 117 ? -25.132 -26.533 27.384 1.00 51.56 117 HIS A C 1
ATOM 932 O O . HIS A 1 117 ? -24.700 -27.483 26.729 1.00 51.56 117 HIS A O 1
ATOM 938 N N . SER A 1 118 ? -25.323 -26.611 28.707 1.00 45.69 118 SER A N 1
ATOM 939 C CA . SER A 1 118 ? -25.270 -27.865 29.495 1.00 45.69 118 SER A CA 1
ATOM 940 C C . SER A 1 118 ? -26.657 -28.288 29.960 1.00 45.69 118 SER A C 1
ATOM 942 O O . SER A 1 118 ? -26.899 -29.514 30.009 1.00 45.69 118 SER A O 1
#

Sequence (118 aa):
AVLQSWGFPYSIVQPVYAHHRDANDLNLPIMTQGLVRCMRVAEAFAEMCDQPVPQRILRVNQLLAEYYQKGRMEAQDVFLTAIEKTNQMTEILRTPPLSSDELEAIVSQIKEGDHIHS

Secondary structure (DSSP, 8-state):
-HHHHTT--HHHHHHHHHHTS-TTS----HHHHHHHHHHHHHHHHHHHHHS--HHHHHHHHHHHGGGTTS-HHHHHHHHHHHHHHHHHHHHHHSPPPPPHHHHHHHHHHHHHHHTT--

pLDDT: mean 72.68, std 8.24, range [45.69, 84.44]